Protein AF-A0AAW9IL43-F1 (afdb_monomer_lite)

pLDDT: mean 94.57, std 4.34, range [56.78, 98.12]

Foldseek 3Di:
DWDADALLKTKDWDADFDDDPNDGPDGPGTPDIDIGHADADACPQVVVCLVQDAPQDGHDDDDDDDPPPCRLNNVLNVQACQQADDVVRPHHHDAEEAEELACRNQSDDPNHRSDHRHDRYHYNYNHDPVVSVVVVD

Secondary structure (DSSP, 8-state):
-EEEETTTEEEEEEEEEEEETTEEEEEEEEEEEEEE-----TTTTHHHHHHHEETTEE--------TTSSHHHHHHHHHHHHHH-BGGGTBPP--EEEEESSS-SS--BTTB-SS---TTEEEEET--HHHHHHHT-

Organism: Clostridium perfringens (NCBI:txid1502)

Sequence (137 aa):
GYITIRGGHRIGIAGECVLVNGEVRTIRNISSLNIRICREVIGCSNEIMKYITKDDRVFNTLIVSPPKCGKTTILRDIAKNISSGMPIVKLKGKKVSVIDERSEIAACFNGVPQLDVGIRSDVLDNCLKKDGMIMSI

Structure (mmCIF, N/CA/C/O backbone):
data_AF-A0AAW9IL43-F1
#
_entry.id   AF-A0AAW9IL43-F1
#
loop_
_atom_site.group_PDB
_atom_site.id
_atom_site.type_symbol
_atom_site.label_atom_id
_atom_site.label_alt_id
_atom_site.label_comp_id
_atom_site.label_asym_id
_atom_site.label_entity_id
_atom_site.label_seq_id
_atom_site.pdbx_PDB_ins_code
_atom_site.Cartn_x
_atom_site.Cartn_y
_atom_site.Cartn_z
_atom_site.occupancy
_atom_site.B_iso_or_equiv
_atom_site.auth_seq_id
_atom_site.auth_comp_id
_atom_site.auth_asym_id
_atom_site.auth_atom_id
_atom_site.pdbx_PDB_model_num
ATOM 1 N N . GLY A 1 1 ? -11.059 -2.930 16.958 1.00 79.06 1 GLY A N 1
ATOM 2 C CA . GLY A 1 1 ? -11.102 -2.945 15.480 1.00 79.06 1 GLY A CA 1
ATOM 3 C C . GLY A 1 1 ? -11.135 -1.526 14.948 1.00 79.06 1 GLY A C 1
ATOM 4 O O . GLY A 1 1 ? -11.022 -0.593 15.735 1.00 79.06 1 GLY A O 1
ATOM 5 N N . TYR A 1 2 ? -11.276 -1.361 13.638 1.00 90.19 2 TYR A N 1
ATOM 6 C CA . TYR A 1 2 ? -11.495 -0.067 12.990 1.00 90.19 2 TYR A CA 1
ATOM 7 C C . TYR A 1 2 ? -12.511 -0.236 11.858 1.00 90.19 2 TYR A C 1
ATOM 9 O O . TYR A 1 2 ? -12.696 -1.348 11.370 1.00 90.19 2 TYR A O 1
ATOM 17 N N . ILE A 1 3 ? -13.138 0.860 11.440 1.00 90.12 3 ILE A N 1
ATOM 18 C CA . ILE A 1 3 ? -13.888 0.932 10.182 1.00 90.12 3 ILE A CA 1
ATOM 19 C C . ILE A 1 3 ? -13.068 1.698 9.144 1.00 90.12 3 ILE A C 1
ATOM 21 O O . ILE A 1 3 ? -12.393 2.674 9.487 1.00 90.12 3 ILE A O 1
ATOM 25 N N . THR A 1 4 ? -13.112 1.253 7.890 1.00 90.94 4 THR A N 1
ATOM 26 C CA . THR A 1 4 ? -12.566 2.008 6.755 1.00 90.94 4 THR A CA 1
ATOM 27 C C . THR A 1 4 ? -13.663 2.888 6.180 1.00 90.94 4 THR A C 1
ATOM 29 O O . THR A 1 4 ? -14.788 2.431 5.991 1.00 90.94 4 THR A O 1
ATOM 32 N N . ILE A 1 5 ? -13.343 4.145 5.894 1.00 93.19 5 ILE A N 1
ATOM 33 C CA . ILE A 1 5 ? -14.254 5.094 5.246 1.00 93.19 5 ILE A CA 1
ATOM 34 C C . ILE A 1 5 ? -13.687 5.552 3.898 1.00 93.19 5 ILE A C 1
ATOM 36 O O . ILE A 1 5 ? -12.518 5.308 3.586 1.00 93.19 5 ILE A O 1
ATOM 40 N N . ARG A 1 6 ? -14.514 6.240 3.099 1.00 93.25 6 ARG A N 1
ATOM 41 C CA . ARG A 1 6 ? -14.096 6.856 1.829 1.00 93.25 6 ARG A CA 1
ATOM 42 C C . ARG A 1 6 ? -12.826 7.701 2.024 1.00 93.25 6 ARG A C 1
ATOM 44 O O . ARG A 1 6 ? -12.681 8.379 3.039 1.00 93.25 6 ARG A O 1
ATOM 51 N N . GLY A 1 7 ? -11.907 7.630 1.060 1.00 91.12 7 GLY A N 1
ATOM 52 C CA . GLY A 1 7 ? -10.542 8.160 1.184 1.00 91.12 7 GLY A CA 1
ATOM 53 C C . GLY A 1 7 ? -9.555 7.174 1.826 1.00 91.12 7 GLY A C 1
ATOM 54 O O . GLY A 1 7 ? -8.395 7.513 2.061 1.00 91.12 7 GLY A O 1
ATOM 55 N N . GLY A 1 8 ? -10.008 5.956 2.141 1.00 91.62 8 GLY A N 1
ATOM 56 C CA . GLY A 1 8 ? -9.189 4.876 2.697 1.00 91.62 8 GLY A CA 1
ATOM 57 C C . GLY A 1 8 ? -8.779 5.110 4.149 1.00 91.62 8 GLY A C 1
ATOM 58 O O . GLY A 1 8 ? -7.892 4.437 4.667 1.00 91.62 8 GLY A O 1
ATOM 59 N N . HIS A 1 9 ? -9.374 6.101 4.817 1.00 94.00 9 HIS A N 1
ATOM 60 C CA . HIS A 1 9 ? -9.061 6.435 6.202 1.00 94.00 9 HIS A CA 1
ATOM 61 C C . HIS A 1 9 ? -9.627 5.384 7.149 1.00 94.00 9 HIS A C 1
ATOM 63 O O . HIS A 1 9 ? -10.658 4.770 6.874 1.00 94.00 9 HIS A O 1
ATOM 69 N N . ARG A 1 10 ? -8.973 5.219 8.298 1.00 92.31 10 ARG A N 1
ATOM 70 C CA . ARG A 1 10 ? -9.405 4.267 9.323 1.00 92.31 10 ARG A CA 1
ATOM 71 C C . ARG A 1 10 ? -9.826 4.986 10.585 1.00 92.31 10 ARG A C 1
ATOM 73 O O . ARG A 1 10 ? -9.093 5.846 11.071 1.00 92.31 10 ARG A O 1
ATOM 80 N N . ILE A 1 11 ? -10.973 4.593 11.125 1.00 94.69 11 ILE A N 1
ATOM 81 C CA . ILE A 1 11 ? -11.516 5.120 12.374 1.00 94.69 11 ILE A CA 1
ATOM 82 C C . ILE A 1 11 ? -11.633 3.967 13.370 1.00 94.69 11 ILE A C 1
ATOM 84 O O . ILE A 1 11 ? -12.455 3.066 13.212 1.00 94.69 11 ILE A O 1
ATOM 88 N N . GLY A 1 12 ? -10.780 3.983 14.389 1.00 94.81 12 GLY A N 1
ATOM 89 C CA . GLY A 1 12 ? -10.947 3.190 15.599 1.00 94.81 12 GLY A CA 1
ATOM 90 C C . GLY A 1 12 ? -11.954 3.863 16.527 1.00 94.81 12 GLY A C 1
ATOM 91 O O . GLY A 1 12 ? -11.951 5.086 16.659 1.00 94.81 12 GLY A O 1
ATOM 92 N N . ILE A 1 13 ? -12.804 3.067 17.166 1.00 94.31 13 ILE A N 1
ATOM 93 C CA . ILE A 1 13 ? -13.866 3.545 18.056 1.00 94.31 13 ILE A CA 1
ATOM 94 C C . ILE A 1 13 ? -13.605 2.975 19.447 1.00 94.31 13 ILE A C 1
ATOM 96 O O . ILE A 1 13 ? -13.386 1.769 19.577 1.00 94.31 13 ILE A O 1
ATOM 100 N N . ALA A 1 14 ? -13.638 3.832 20.467 1.00 94.56 14 ALA A N 1
ATOM 101 C CA . ALA A 1 14 ? -13.655 3.423 21.865 1.00 94.56 14 ALA A CA 1
ATOM 102 C C . ALA A 1 14 ? -15.006 3.783 22.492 1.00 94.56 14 ALA A C 1
ATOM 104 O O . ALA A 1 14 ? -15.528 4.881 22.296 1.00 94.56 14 ALA A O 1
ATOM 105 N N . GLY A 1 15 ? -15.567 2.840 23.235 1.00 93.50 15 GLY A N 1
ATOM 106 C CA . GLY A 1 15 ? -16.870 2.942 23.880 1.00 93.50 15 GLY A CA 1
ATOM 107 C C . GLY A 1 15 ? -17.210 1.625 24.569 1.00 93.50 15 GLY A C 1
ATOM 108 O O . GLY A 1 15 ? -16.357 0.746 24.702 1.00 93.50 15 GLY A O 1
ATOM 109 N N . GLU A 1 16 ? -18.460 1.476 24.979 1.00 95.31 16 GLU A N 1
ATOM 110 C CA . GLU A 1 16 ? -18.956 0.279 25.651 1.00 95.31 16 GLU A CA 1
ATOM 111 C C . GLU A 1 16 ? -19.483 -0.736 24.632 1.00 95.31 16 GLU A C 1
ATOM 113 O O . GLU A 1 16 ? -20.425 -0.462 23.881 1.00 95.31 16 GLU A O 1
ATOM 118 N N . CYS A 1 17 ? -18.879 -1.925 24.600 1.00 93.56 17 CYS A N 1
ATOM 119 C CA . CYS A 1 17 ? -19.353 -3.034 23.776 1.00 93.56 17 CYS A CA 1
ATOM 120 C C . CYS A 1 17 ? -20.589 -3.677 24.412 1.00 93.56 17 CYS A C 1
ATOM 122 O O . CYS A 1 17 ? -20.528 -4.185 25.530 1.00 93.56 17 CYS A O 1
ATOM 124 N N . VAL A 1 18 ? -21.694 -3.724 23.671 1.00 94.94 18 VAL A N 1
ATOM 125 C CA . VAL A 1 18 ? -22.894 -4.471 24.060 1.00 94.94 18 VAL A CA 1
ATOM 126 C C . VAL A 1 18 ? -22.799 -5.873 23.468 1.00 94.94 18 VAL A C 1
ATOM 128 O O . VAL A 1 18 ? -22.784 -6.038 22.244 1.00 94.94 18 VAL A O 1
ATOM 131 N N . LEU A 1 19 ? -22.733 -6.874 24.343 1.00 95.50 19 LEU A N 1
ATOM 132 C CA . LEU A 1 19 ? -22.627 -8.285 23.981 1.00 95.50 19 LEU A CA 1
ATOM 133 C C . LEU A 1 19 ? -24.002 -8.961 24.023 1.00 95.50 19 LEU A C 1
ATOM 135 O O . LEU A 1 19 ? -24.787 -8.720 24.937 1.00 95.50 19 LEU A O 1
ATOM 139 N N . VAL A 1 20 ? -24.274 -9.843 23.063 1.00 96.00 20 VAL A N 1
ATOM 140 C CA . VAL A 1 20 ? -25.415 -10.770 23.088 1.00 96.00 20 VAL A CA 1
ATOM 141 C C . VAL A 1 20 ? -24.882 -12.144 22.711 1.00 96.00 20 VAL A C 1
ATOM 143 O O . VAL A 1 20 ? -24.248 -12.284 21.672 1.00 96.00 20 VAL A O 1
ATOM 146 N N . ASN A 1 21 ? -25.099 -13.149 23.564 1.00 95.38 21 ASN A N 1
ATOM 147 C CA . ASN A 1 21 ? -24.588 -14.515 23.373 1.00 95.38 21 ASN A CA 1
ATOM 148 C C . ASN A 1 21 ? -23.064 -14.592 23.131 1.00 95.38 21 ASN A C 1
ATOM 150 O O . ASN A 1 21 ? -22.593 -15.435 22.379 1.00 95.38 21 ASN A O 1
ATOM 154 N N . GLY A 1 22 ? -22.288 -13.701 23.757 1.00 92.94 22 GLY A N 1
ATOM 155 C CA . GLY A 1 22 ? -20.826 -13.659 23.614 1.00 92.94 22 GLY A CA 1
ATOM 156 C C . GLY A 1 22 ? -20.315 -12.919 22.373 1.00 92.94 22 GLY A C 1
ATOM 157 O O . GLY A 1 22 ? -19.111 -12.702 22.263 1.00 92.94 22 GLY A O 1
ATOM 158 N N . GLU A 1 23 ? -21.199 -12.461 21.484 1.00 93.69 23 GLU A N 1
ATOM 159 C CA . GLU A 1 23 ? -20.829 -11.694 20.294 1.00 93.69 23 GLU A CA 1
ATOM 160 C C . GLU A 1 23 ? -21.096 -10.197 20.466 1.00 93.69 23 GLU A C 1
ATOM 162 O O . GLU A 1 23 ? -22.074 -9.774 21.090 1.00 93.69 23 GLU A O 1
ATOM 167 N N . VAL A 1 24 ? -20.223 -9.370 19.883 1.00 90.38 24 VAL A N 1
ATOM 168 C CA . VAL A 1 24 ? -20.385 -7.911 19.884 1.00 90.38 24 VAL A CA 1
ATOM 169 C C . VAL A 1 24 ? -21.531 -7.533 18.949 1.00 90.38 24 VAL A C 1
ATOM 171 O O . VAL A 1 24 ? -21.410 -7.630 17.732 1.00 90.38 24 VAL A O 1
ATOM 174 N N . ARG A 1 25 ? -22.637 -7.051 19.525 1.00 93.88 25 ARG A N 1
ATOM 175 C CA . ARG A 1 25 ? -23.838 -6.618 18.791 1.00 93.88 25 ARG A CA 1
ATOM 176 C C . ARG A 1 25 ? -23.749 -5.160 18.349 1.00 93.88 25 ARG A C 1
ATOM 178 O O . ARG A 1 25 ? -24.214 -4.817 17.269 1.00 93.88 25 ARG A O 1
ATOM 185 N N . THR A 1 26 ? -23.208 -4.292 19.205 1.00 92.88 26 THR A N 1
ATOM 186 C CA . THR A 1 26 ? -23.024 -2.856 18.935 1.00 92.88 26 THR A CA 1
ATOM 187 C C . THR A 1 26 ? -22.033 -2.236 19.920 1.00 92.88 26 THR A C 1
ATOM 189 O O . THR A 1 26 ? -21.709 -2.832 20.946 1.00 92.88 26 THR A O 1
ATOM 192 N N . ILE A 1 27 ? -21.597 -1.008 19.637 1.00 92.25 27 ILE A N 1
ATOM 193 C CA . ILE A 1 27 ? -20.890 -0.135 20.582 1.00 92.25 27 ILE A CA 1
ATOM 194 C C . ILE A 1 27 ? -21.830 1.018 20.956 1.00 92.25 27 ILE A C 1
ATOM 196 O O . ILE A 1 27 ? -22.495 1.576 20.082 1.00 92.25 27 ILE A O 1
ATOM 200 N N . ARG A 1 28 ? -21.926 1.353 22.243 1.00 93.94 28 ARG A N 1
ATOM 201 C CA . ARG A 1 28 ? -22.654 2.523 22.769 1.00 93.94 28 ARG A CA 1
ATOM 202 C C . ARG A 1 28 ? -21.710 3.381 23.606 1.00 93.94 28 ARG A C 1
ATOM 204 O O . ARG A 1 28 ? -20.573 2.985 23.839 1.00 93.94 28 ARG A O 1
ATOM 211 N N . ASN A 1 29 ? -22.167 4.567 24.013 1.00 94.81 29 ASN A N 1
ATOM 212 C CA . ASN A 1 29 ? -21.387 5.486 24.849 1.00 94.81 29 ASN A CA 1
ATOM 213 C C . ASN A 1 29 ? -19.976 5.725 24.274 1.00 94.81 29 ASN A C 1
ATOM 215 O O . ASN A 1 29 ? -18.968 5.512 24.945 1.00 94.81 29 ASN A O 1
ATOM 219 N N . ILE A 1 30 ? -19.907 6.097 22.985 1.00 94.25 30 ILE A N 1
ATOM 220 C CA . ILE A 1 30 ? -18.634 6.355 22.297 1.00 94.25 30 ILE A CA 1
ATOM 221 C C . ILE A 1 30 ? -17.918 7.497 23.021 1.00 94.25 30 ILE A C 1
ATOM 223 O O . ILE A 1 30 ? -18.418 8.619 23.057 1.00 94.25 30 ILE A O 1
ATOM 227 N N . SER A 1 31 ? -16.747 7.202 23.579 1.00 95.88 31 SER A N 1
ATOM 228 C CA . SER A 1 31 ? -15.967 8.137 24.392 1.00 95.88 31 SER A CA 1
ATOM 229 C C . SER A 1 31 ? -14.815 8.772 23.619 1.00 95.88 31 SER A C 1
ATOM 231 O O . SER A 1 31 ? -14.385 9.875 23.948 1.00 95.88 31 SER A O 1
ATOM 233 N N . SER A 1 32 ? -14.302 8.099 22.584 1.00 95.94 32 SER A N 1
ATOM 234 C CA . SER A 1 32 ? -13.258 8.653 21.720 1.00 95.94 32 SER A CA 1
ATOM 235 C C . SER A 1 32 ? -13.171 7.955 20.363 1.00 95.94 32 SER A C 1
ATOM 237 O O . SER A 1 32 ? -13.639 6.828 20.170 1.00 95.94 32 SER A O 1
ATOM 239 N N . LEU A 1 33 ? -12.534 8.648 19.416 1.00 95.62 33 LEU A N 1
ATOM 240 C CA . LEU A 1 33 ? -12.216 8.155 18.081 1.00 95.62 33 LEU A CA 1
ATOM 241 C C . LEU A 1 33 ? -10.705 8.240 17.848 1.00 95.62 33 LEU A C 1
ATOM 243 O O . LEU A 1 33 ? -10.075 9.251 18.152 1.00 95.62 33 LEU A O 1
ATOM 247 N N . ASN A 1 34 ? -10.131 7.197 17.256 1.00 95.06 34 ASN A N 1
ATOM 248 C CA . ASN A 1 34 ? -8.758 7.192 16.763 1.00 95.06 34 ASN A CA 1
ATOM 249 C C . ASN A 1 34 ? -8.790 7.216 15.236 1.00 95.06 34 ASN A C 1
ATOM 251 O O . ASN A 1 34 ? -9.148 6.221 14.607 1.00 95.06 34 ASN A O 1
ATOM 255 N N . ILE A 1 35 ? -8.428 8.350 14.642 1.00 93.06 35 ILE A N 1
ATOM 256 C CA . ILE A 1 35 ? -8.483 8.536 13.195 1.00 93.06 35 ILE A CA 1
ATOM 257 C C . ILE A 1 35 ? -7.073 8.437 12.615 1.00 93.06 35 ILE A C 1
ATOM 259 O O . ILE A 1 35 ? -6.196 9.246 12.920 1.00 93.06 35 ILE A O 1
ATOM 263 N N . ARG A 1 36 ? -6.868 7.475 11.712 1.00 90.44 36 ARG A N 1
ATOM 264 C CA . ARG A 1 36 ? -5.657 7.361 10.899 1.00 90.44 36 ARG A CA 1
ATOM 265 C C . ARG A 1 36 ? -5.957 7.798 9.473 1.00 90.44 36 ARG A C 1
ATOM 267 O O . ARG A 1 36 ? -6.599 7.078 8.709 1.00 90.44 36 ARG A O 1
ATOM 274 N N . ILE A 1 37 ? -5.450 8.976 9.126 1.00 90.56 37 ILE A N 1
ATOM 275 C CA . ILE A 1 37 ? -5.595 9.562 7.795 1.00 90.56 37 ILE A CA 1
ATOM 276 C C . ILE A 1 37 ? -4.617 8.888 6.834 1.00 90.56 37 ILE A C 1
ATOM 278 O O . ILE A 1 37 ? -3.406 8.870 7.066 1.00 90.56 37 ILE A O 1
ATOM 282 N N . CYS A 1 38 ? -5.158 8.344 5.751 1.00 87.12 38 CYS A N 1
ATOM 283 C CA . CYS A 1 38 ? -4.368 7.832 4.640 1.00 87.12 38 CYS A CA 1
ATOM 284 C C . CYS A 1 38 ? -3.955 8.990 3.737 1.00 87.12 38 CYS A C 1
ATOM 286 O O . CYS A 1 38 ? -4.744 9.894 3.467 1.00 87.12 38 CYS A O 1
ATOM 288 N N . ARG A 1 39 ? -2.688 8.984 3.324 1.00 87.38 39 ARG A N 1
ATOM 289 C CA . ARG A 1 39 ? -2.096 10.013 2.473 1.00 87.38 39 ARG A CA 1
ATOM 290 C C . ARG A 1 39 ? -1.165 9.367 1.469 1.00 87.38 39 ARG A C 1
ATOM 292 O O . ARG A 1 39 ? -0.424 8.441 1.802 1.00 87.38 39 ARG A O 1
ATOM 299 N N . GLU A 1 40 ? -1.180 9.913 0.268 1.00 88.19 40 GLU A N 1
ATOM 300 C CA . GLU A 1 40 ? -0.246 9.569 -0.787 1.00 88.19 40 GLU A CA 1
ATOM 301 C C . GLU A 1 40 ? 0.909 10.580 -0.812 1.00 88.19 40 GLU A C 1
ATOM 303 O O . GLU A 1 40 ? 0.711 11.784 -0.665 1.00 88.19 40 GLU A O 1
ATOM 308 N N . VAL A 1 41 ? 2.127 10.065 -0.981 1.00 94.25 41 VAL A N 1
ATOM 309 C CA . VAL A 1 41 ? 3.326 10.859 -1.268 1.00 94.25 41 VAL A CA 1
ATOM 310 C C . VAL A 1 41 ? 3.860 10.363 -2.603 1.00 94.25 41 VAL A C 1
ATOM 312 O O . VAL A 1 41 ? 4.412 9.264 -2.674 1.00 94.25 41 VAL A O 1
ATOM 315 N N . ILE A 1 42 ? 3.614 11.131 -3.661 1.00 94.38 42 ILE A N 1
ATOM 316 C CA . ILE A 1 42 ? 3.955 10.760 -5.040 1.00 94.38 42 ILE A CA 1
ATOM 317 C C . ILE A 1 42 ? 5.439 11.017 -5.285 1.00 94.38 42 ILE A C 1
ATOM 319 O O . ILE A 1 42 ? 5.958 12.066 -4.908 1.00 94.38 42 ILE A O 1
ATOM 323 N N . GLY A 1 43 ? 6.113 10.068 -5.931 1.00 95.75 43 GLY A N 1
ATOM 324 C CA . GLY A 1 43 ? 7.509 10.206 -6.342 1.00 95.75 43 GLY A CA 1
ATOM 325 C C . GLY A 1 43 ? 8.522 9.988 -5.218 1.00 95.75 43 GLY A C 1
ATOM 326 O O . GLY A 1 43 ? 9.722 10.154 -5.435 1.00 95.75 43 GLY A O 1
ATOM 327 N N . CYS A 1 44 ? 8.077 9.572 -4.027 1.00 96.69 44 CYS A N 1
ATOM 328 C CA . CYS A 1 44 ? 8.977 9.228 -2.924 1.00 96.69 44 CYS A CA 1
ATOM 329 C C . CYS A 1 44 ? 9.856 8.002 -3.223 1.00 96.69 44 CYS A C 1
ATOM 331 O O . CYS A 1 44 ? 10.873 7.806 -2.561 1.00 96.69 44 CYS A O 1
ATOM 333 N N . SER A 1 45 ? 9.495 7.194 -4.223 1.00 96.88 45 SER A N 1
ATOM 334 C CA . SER A 1 45 ? 10.298 6.065 -4.690 1.00 96.88 45 SER A CA 1
ATOM 335 C C . SER A 1 45 ? 11.286 6.418 -5.809 1.00 96.88 45 SER A C 1
ATOM 337 O O . SER A 1 45 ? 12.158 5.605 -6.105 1.00 96.88 45 SER A O 1
ATOM 339 N N . ASN A 1 46 ? 11.220 7.612 -6.412 1.00 96.38 46 ASN A N 1
ATOM 340 C CA . ASN A 1 46 ? 11.960 7.926 -7.644 1.00 96.38 46 ASN A CA 1
ATOM 341 C C . ASN A 1 46 ? 13.465 7.644 -7.544 1.00 96.38 46 ASN A C 1
ATOM 343 O O . ASN A 1 46 ? 14.039 7.007 -8.427 1.00 96.38 46 ASN A O 1
ATOM 347 N N . GLU A 1 47 ? 14.090 8.057 -6.440 1.00 95.38 47 GLU A N 1
ATOM 348 C CA . GLU A 1 47 ? 15.525 7.862 -6.225 1.00 95.38 47 GLU A CA 1
ATOM 349 C C . GLU A 1 47 ? 15.918 6.400 -6.026 1.00 95.38 47 GLU A C 1
ATOM 351 O O . GLU A 1 47 ? 17.035 6.020 -6.375 1.00 95.38 47 GLU A O 1
ATOM 356 N N . ILE A 1 48 ? 15.023 5.566 -5.489 1.00 95.81 48 ILE A N 1
ATOM 357 C CA . ILE A 1 48 ? 15.339 4.158 -5.235 1.00 95.81 48 ILE A CA 1
ATOM 358 C C . ILE A 1 48 ? 15.105 3.269 -6.456 1.00 95.81 48 ILE A C 1
ATOM 360 O O . ILE A 1 48 ? 15.726 2.211 -6.561 1.00 95.81 48 ILE A O 1
ATOM 364 N N . MET A 1 49 ? 14.267 3.704 -7.406 1.00 97.69 49 MET A N 1
ATOM 365 C CA . MET A 1 49 ? 13.911 2.923 -8.598 1.00 97.69 49 MET A CA 1
ATOM 366 C C . MET A 1 49 ? 15.141 2.506 -9.414 1.00 97.69 49 MET A C 1
ATOM 368 O O . MET A 1 49 ? 15.174 1.396 -9.942 1.00 97.69 49 MET A O 1
ATOM 372 N N . LYS A 1 50 ? 16.191 3.336 -9.447 1.00 96.00 50 LYS A N 1
ATOM 373 C CA . LYS A 1 50 ? 17.462 3.039 -10.136 1.00 96.00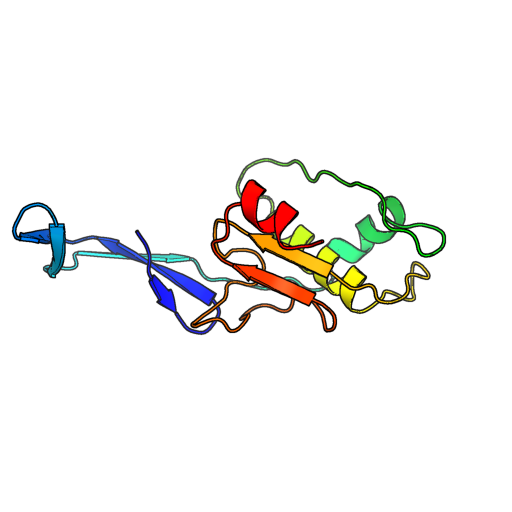 50 LYS A CA 1
ATOM 374 C C . LYS A 1 50 ? 18.274 1.896 -9.511 1.00 96.00 50 LYS A C 1
ATOM 376 O O . LYS A 1 50 ? 19.132 1.333 -10.181 1.00 96.00 50 LYS A O 1
ATOM 381 N N . TYR A 1 51 ? 18.028 1.561 -8.243 1.00 96.81 51 TYR A N 1
ATOM 382 C CA . TYR A 1 51 ? 18.715 0.466 -7.546 1.00 96.81 51 TYR A CA 1
ATOM 383 C C . TYR A 1 51 ? 17.941 -0.851 -7.612 1.00 96.81 51 TYR A C 1
ATOM 385 O O . TYR A 1 51 ? 18.535 -1.918 -7.480 1.00 96.81 51 TYR A O 1
ATOM 393 N N . ILE A 1 52 ? 16.623 -0.780 -7.814 1.00 97.62 52 ILE A N 1
ATOM 394 C CA . ILE A 1 52 ? 15.729 -1.946 -7.804 1.00 97.62 52 ILE A CA 1
ATOM 395 C C . ILE A 1 52 ? 15.243 -2.330 -9.203 1.00 97.62 52 ILE A C 1
ATOM 397 O O . ILE A 1 52 ? 14.505 -3.301 -9.353 1.00 97.62 52 ILE A O 1
ATOM 401 N N . THR A 1 53 ? 15.644 -1.577 -10.230 1.00 97.75 53 THR A N 1
ATOM 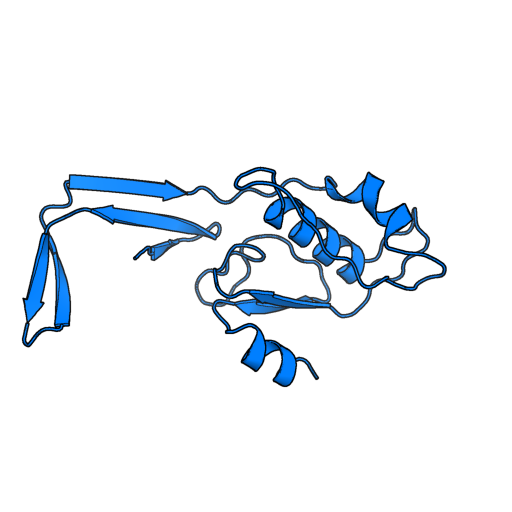402 C CA . THR A 1 53 ? 15.336 -1.874 -11.629 1.00 97.75 53 THR A CA 1
ATOM 403 C C . THR A 1 53 ? 16.556 -1.703 -12.521 1.00 97.75 53 THR A C 1
ATOM 405 O O . THR A 1 53 ? 17.391 -0.827 -12.292 1.00 97.75 53 THR A O 1
ATOM 408 N N . LYS A 1 54 ? 16.666 -2.553 -13.544 1.00 96.56 54 LYS A N 1
ATOM 409 C CA . LYS A 1 54 ? 17.700 -2.466 -14.581 1.00 96.56 54 LYS A CA 1
ATOM 410 C C . LYS A 1 54 ? 17.256 -3.235 -15.819 1.00 96.56 54 LYS A C 1
ATOM 412 O O . LYS A 1 54 ? 16.682 -4.311 -15.683 1.00 96.56 54 LYS A O 1
ATOM 417 N N . ASP A 1 55 ? 17.539 -2.707 -17.009 1.00 95.06 55 ASP A N 1
ATOM 418 C CA . ASP A 1 55 ? 17.283 -3.384 -18.290 1.00 95.06 55 ASP A CA 1
ATOM 419 C C . ASP A 1 55 ? 15.839 -3.926 -18.408 1.00 95.06 55 ASP A C 1
ATOM 421 O O . ASP A 1 55 ? 15.616 -5.077 -18.777 1.00 95.06 55 ASP A O 1
ATOM 425 N N . ASP A 1 56 ? 14.851 -3.097 -18.039 1.00 97.06 56 ASP A N 1
ATOM 426 C CA . ASP A 1 56 ? 13.413 -3.431 -18.012 1.00 97.06 56 ASP A CA 1
ATOM 427 C C . ASP A 1 56 ? 13.023 -4.599 -17.068 1.00 97.06 56 ASP A C 1
ATOM 429 O O . ASP A 1 56 ? 11.939 -5.185 -17.176 1.00 97.06 56 ASP A O 1
ATOM 433 N N . ARG A 1 57 ? 13.895 -4.936 -16.107 1.00 97.19 57 ARG A N 1
ATOM 434 C CA . ARG A 1 57 ? 13.657 -5.915 -15.036 1.00 97.19 57 ARG A CA 1
ATOM 435 C C . ARG A 1 57 ? 13.504 -5.227 -13.684 1.00 97.19 57 ARG A C 1
ATOM 437 O O . ARG A 1 57 ? 14.127 -4.199 -13.426 1.00 97.19 57 ARG A O 1
ATOM 444 N N . VAL A 1 58 ? 12.709 -5.843 -12.813 1.00 97.81 58 VAL A N 1
ATOM 445 C CA . VAL A 1 58 ? 12.546 -5.467 -11.403 1.00 97.81 58 VAL A CA 1
ATOM 446 C C . VAL A 1 58 ? 13.255 -6.512 -10.547 1.00 97.81 58 VAL A C 1
ATOM 448 O O . VAL A 1 58 ? 13.078 -7.710 -10.765 1.00 97.81 58 VAL A O 1
ATOM 451 N N . PHE A 1 59 ? 14.069 -6.074 -9.593 1.00 98.12 59 PHE A N 1
ATOM 452 C CA . PHE A 1 59 ? 14.776 -6.951 -8.667 1.00 98.12 59 PHE A CA 1
ATOM 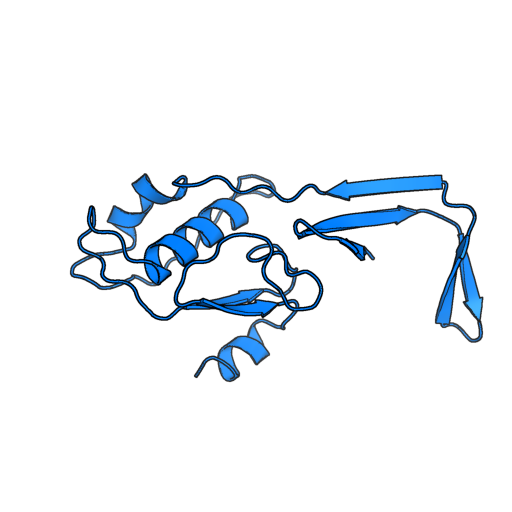453 C C . PHE A 1 59 ? 13.943 -7.245 -7.422 1.00 98.12 59 PHE A C 1
ATOM 455 O O . PHE A 1 59 ? 13.233 -6.379 -6.902 1.00 98.12 59 PHE A O 1
ATOM 462 N N . ASN A 1 60 ? 14.097 -8.460 -6.895 1.00 97.75 60 ASN A N 1
ATOM 463 C CA . ASN A 1 60 ? 13.545 -8.831 -5.597 1.00 97.75 60 ASN A CA 1
ATOM 464 C C . ASN A 1 60 ? 14.122 -7.903 -4.525 1.00 97.75 60 ASN A C 1
ATOM 466 O O . ASN A 1 60 ? 15.330 -7.886 -4.295 1.00 97.75 60 ASN A O 1
ATOM 470 N N . THR A 1 61 ? 13.252 -7.125 -3.888 1.00 97.00 61 THR A N 1
ATOM 471 C CA . THR A 1 61 ? 13.655 -6.051 -2.980 1.00 97.00 61 THR A CA 1
ATOM 472 C C . THR A 1 61 ? 12.890 -6.166 -1.671 1.00 97.00 61 THR A C 1
ATOM 474 O O . THR A 1 61 ? 11.661 -6.216 -1.667 1.00 97.00 61 THR A O 1
ATOM 477 N N . LEU A 1 62 ? 13.617 -6.149 -0.552 1.00 96.62 62 LEU A N 1
ATOM 478 C CA . LEU A 1 62 ? 13.048 -6.058 0.789 1.00 96.62 62 LEU A CA 1
ATOM 479 C C . LEU A 1 62 ? 13.285 -4.655 1.360 1.00 96.62 62 LEU A C 1
ATOM 481 O O . LEU A 1 62 ? 14.421 -4.198 1.449 1.00 96.62 62 LEU A O 1
ATOM 485 N N . ILE A 1 63 ? 12.213 -3.985 1.787 1.00 95.50 63 ILE A N 1
ATOM 486 C CA . ILE A 1 63 ? 12.280 -2.653 2.402 1.00 95.50 63 ILE A CA 1
ATOM 487 C C . ILE A 1 63 ? 12.195 -2.801 3.921 1.00 95.50 63 ILE A C 1
ATOM 489 O O . ILE A 1 63 ? 11.155 -3.184 4.461 1.00 95.50 63 ILE A O 1
ATOM 493 N N . VAL A 1 64 ? 13.277 -2.450 4.619 1.00 95.94 64 VAL A N 1
ATOM 494 C CA . VAL A 1 64 ? 13.387 -2.555 6.081 1.00 95.94 64 VAL A CA 1
ATOM 495 C C . VAL A 1 64 ? 13.615 -1.177 6.690 1.00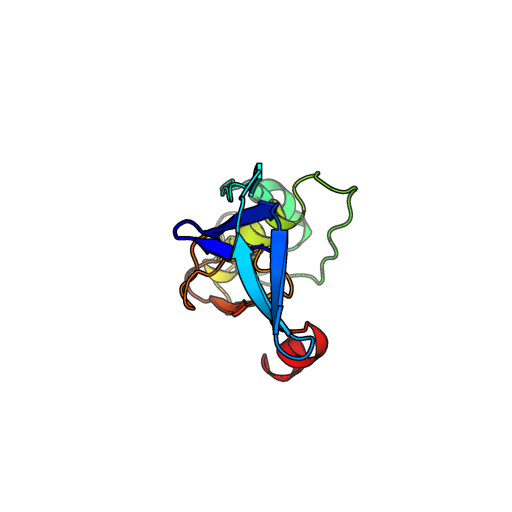 95.94 64 VAL A C 1
ATOM 497 O O . VAL A 1 64 ? 14.484 -0.430 6.256 1.00 95.94 64 VAL A O 1
ATOM 500 N N . SER A 1 65 ? 12.832 -0.833 7.711 1.00 94.88 65 SER A N 1
ATOM 501 C CA . SER A 1 65 ? 13.031 0.363 8.539 1.00 94.88 65 SER A CA 1
ATOM 502 C C . SER A 1 65 ? 12.181 0.287 9.817 1.00 94.88 65 SER A C 1
ATOM 504 O O . SER A 1 65 ? 11.257 -0.539 9.886 1.00 94.88 65 SER A O 1
ATOM 506 N N . PRO A 1 66 ? 12.418 1.147 10.824 1.00 95.75 66 PRO A N 1
ATOM 507 C CA . PRO A 1 66 ? 11.581 1.224 12.021 1.00 95.75 66 PRO A CA 1
ATOM 508 C C . PRO A 1 66 ? 10.104 1.562 11.726 1.00 95.75 66 PRO A C 1
ATOM 510 O O . PRO A 1 66 ? 9.752 2.024 10.629 1.00 95.75 66 PRO A O 1
ATOM 513 N N . PRO A 1 67 ? 9.176 1.317 12.671 1.00 89.69 67 PRO A N 1
ATOM 514 C CA . PRO A 1 67 ? 7.786 1.750 12.545 1.00 89.69 67 PRO A CA 1
ATOM 515 C C . PRO A 1 67 ? 7.672 3.252 12.241 1.00 89.69 67 PRO A C 1
ATOM 517 O O . PRO A 1 67 ? 8.471 4.048 12.716 1.00 89.69 67 PRO A O 1
ATOM 520 N N . LYS A 1 68 ? 6.649 3.642 11.469 1.00 87.44 68 LYS A N 1
ATOM 521 C CA . LYS A 1 68 ? 6.352 5.038 11.077 1.00 87.44 68 LYS A CA 1
ATOM 522 C C . LYS A 1 68 ? 7.360 5.725 10.131 1.00 87.44 68 LYS A C 1
ATOM 524 O O . LYS A 1 68 ? 7.103 6.849 9.726 1.00 87.44 68 LYS A O 1
ATOM 529 N N . CYS A 1 69 ? 8.406 5.045 9.654 1.00 91.81 69 CYS A N 1
ATOM 530 C CA . CYS A 1 69 ? 9.368 5.590 8.677 1.00 91.81 69 CYS A CA 1
ATOM 531 C C . CYS A 1 69 ? 8.934 5.468 7.195 1.00 91.81 69 CYS A C 1
ATOM 533 O O . CYS A 1 69 ? 9.768 5.251 6.324 1.00 91.81 69 CYS A O 1
ATOM 535 N N . GLY A 1 70 ? 7.634 5.518 6.884 1.00 92.62 70 GLY A N 1
ATOM 536 C CA . GLY A 1 70 ? 7.160 5.600 5.489 1.00 92.62 70 GLY A CA 1
ATOM 537 C C . GLY A 1 70 ? 7.271 4.336 4.617 1.00 92.62 70 GLY A C 1
ATOM 538 O O . GLY A 1 70 ? 7.045 4.433 3.416 1.00 92.62 70 GLY A O 1
ATOM 539 N N . LYS A 1 71 ? 7.553 3.149 5.179 1.00 95.44 71 LYS A N 1
ATOM 540 C CA . LYS A 1 71 ? 7.685 1.884 4.409 1.00 95.44 71 LYS A CA 1
ATOM 541 C C . LYS A 1 71 ? 6.531 1.612 3.448 1.00 95.44 71 LYS A C 1
ATOM 543 O O . LYS A 1 71 ? 6.745 1.349 2.273 1.00 95.44 71 LYS A O 1
ATOM 548 N N . THR A 1 72 ? 5.303 1.669 3.951 1.00 93.94 72 THR A N 1
ATOM 549 C CA . THR A 1 72 ? 4.120 1.398 3.130 1.00 93.94 72 THR A CA 1
ATOM 550 C C . THR A 1 72 ? 3.934 2.476 2.066 1.00 93.94 72 THR A C 1
ATOM 552 O O . THR A 1 72 ? 3.551 2.175 0.942 1.00 93.94 72 THR A O 1
ATOM 555 N N . THR A 1 73 ? 4.264 3.727 2.400 1.00 95.00 73 THR A N 1
ATOM 556 C CA . THR A 1 73 ? 4.174 4.859 1.475 1.00 95.00 73 THR A CA 1
ATOM 557 C C . THR A 1 73 ? 5.097 4.671 0.277 1.00 95.00 73 THR A C 1
ATOM 559 O O . THR A 1 73 ? 4.639 4.839 -0.851 1.00 95.00 73 THR A O 1
ATOM 562 N N . ILE A 1 74 ? 6.354 4.282 0.517 1.00 96.88 74 ILE A N 1
ATOM 563 C CA . ILE A 1 74 ? 7.322 4.048 -0.558 1.00 96.88 74 ILE A CA 1
ATOM 564 C C . ILE A 1 74 ? 6.995 2.773 -1.341 1.00 96.88 74 ILE A C 1
ATOM 566 O O . ILE A 1 74 ? 7.047 2.794 -2.562 1.00 96.88 74 ILE A O 1
ATOM 570 N N . LEU A 1 75 ? 6.565 1.694 -0.675 1.00 96.75 75 LEU A N 1
ATOM 571 C CA . LEU A 1 75 ? 6.173 0.449 -1.345 1.00 96.75 75 LEU A CA 1
ATOM 572 C C . LEU A 1 75 ? 5.007 0.663 -2.323 1.00 96.75 75 LEU A C 1
ATOM 574 O O . LEU A 1 75 ? 5.023 0.137 -3.432 1.00 96.75 75 LEU A O 1
ATOM 578 N N . ARG A 1 76 ? 4.020 1.471 -1.931 1.00 97.19 76 ARG A N 1
ATOM 579 C CA . ARG A 1 76 ? 2.891 1.851 -2.785 1.00 97.19 76 ARG A CA 1
ATOM 580 C C . ARG A 1 76 ? 3.342 2.639 -4.017 1.00 97.19 76 ARG A C 1
ATOM 582 O O . ARG A 1 76 ? 2.912 2.335 -5.124 1.00 97.19 76 ARG A O 1
ATOM 589 N N . ASP A 1 77 ? 4.219 3.624 -3.829 1.00 97.75 77 ASP A N 1
ATOM 590 C CA . ASP A 1 77 ? 4.744 4.445 -4.928 1.00 97.75 77 ASP A CA 1
ATOM 591 C C . ASP A 1 77 ? 5.616 3.615 -5.893 1.00 97.75 77 ASP A C 1
ATOM 593 O O . ASP A 1 77 ? 5.507 3.768 -7.107 1.00 97.75 77 ASP A O 1
ATOM 597 N N . ILE A 1 78 ? 6.389 2.647 -5.377 1.00 97.88 78 ILE A N 1
ATOM 598 C CA . ILE A 1 78 ? 7.098 1.648 -6.197 1.00 97.88 78 ILE A CA 1
ATOM 599 C C . ILE A 1 78 ? 6.104 0.828 -7.025 1.00 97.88 78 ILE A C 1
ATOM 601 O O . ILE A 1 78 ? 6.278 0.708 -8.237 1.00 97.88 78 ILE A O 1
ATOM 605 N N . ALA A 1 79 ? 5.061 0.269 -6.397 1.00 97.81 79 ALA A N 1
A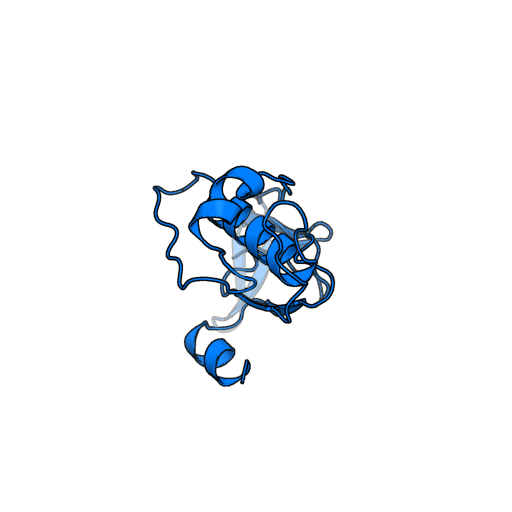TOM 606 C CA . ALA A 1 79 ? 4.057 -0.542 -7.089 1.00 97.81 79 ALA A CA 1
ATOM 607 C C . ALA A 1 79 ? 3.392 0.250 -8.226 1.00 97.81 79 ALA A C 1
ATOM 609 O O . ALA A 1 79 ? 3.329 -0.229 -9.359 1.00 97.81 79 ALA A O 1
ATOM 610 N N . LYS A 1 80 ? 3.010 1.502 -7.951 1.00 97.94 80 LYS A N 1
ATOM 611 C CA . LYS A 1 80 ? 2.482 2.449 -8.937 1.00 97.94 80 LYS A CA 1
ATOM 612 C C . LYS A 1 80 ? 3.444 2.691 -10.097 1.00 97.94 80 LYS A C 1
ATOM 614 O O . LYS A 1 80 ? 3.016 2.635 -11.252 1.00 97.94 80 LYS A O 1
ATOM 619 N N . ASN A 1 81 ? 4.722 2.938 -9.816 1.00 97.75 81 ASN A N 1
ATOM 620 C CA . ASN A 1 81 ? 5.731 3.212 -10.841 1.00 97.75 81 ASN A CA 1
ATOM 621 C C . ASN A 1 81 ? 6.060 1.976 -11.691 1.00 97.75 81 ASN A C 1
ATOM 623 O O . ASN A 1 81 ? 6.198 2.092 -12.907 1.00 97.75 81 ASN A O 1
ATOM 627 N N . ILE A 1 82 ? 6.119 0.781 -11.096 1.00 98.06 82 ILE A N 1
ATOM 628 C CA . ILE A 1 82 ? 6.283 -0.481 -11.838 1.00 98.06 82 ILE A CA 1
ATOM 629 C C . ILE A 1 82 ? 5.062 -0.742 -12.723 1.00 98.06 82 ILE A C 1
ATOM 631 O O . ILE A 1 82 ? 5.196 -1.067 -13.903 1.00 98.06 82 ILE A O 1
ATOM 635 N N . SER A 1 83 ? 3.870 -0.573 -12.157 1.00 98.12 83 SER A N 1
ATOM 636 C CA . SER A 1 83 ? 2.598 -0.805 -12.835 1.00 98.12 83 SER A CA 1
ATOM 637 C C . SER A 1 83 ? 2.401 0.140 -14.020 1.00 98.12 83 SER A C 1
ATOM 639 O O . SER A 1 83 ? 2.042 -0.274 -15.126 1.00 98.12 83 SER A O 1
ATOM 641 N N . SER A 1 84 ? 2.719 1.420 -13.825 1.00 97.81 84 SER A N 1
ATOM 642 C CA . SER A 1 84 ? 2.571 2.467 -14.839 1.00 97.81 84 SER A CA 1
ATOM 643 C C . SER A 1 84 ? 3.701 2.456 -15.869 1.00 97.81 84 SER A C 1
ATOM 645 O O . SER A 1 84 ? 3.452 2.728 -17.046 1.00 97.81 84 SER A O 1
ATOM 647 N N . GLY A 1 85 ? 4.904 2.055 -15.457 1.00 97.38 85 GLY A N 1
ATOM 648 C CA . GLY A 1 85 ? 6.145 2.226 -16.204 1.00 97.38 85 GLY A CA 1
ATOM 649 C C . GLY A 1 85 ? 6.837 3.532 -15.822 1.00 97.38 85 GLY A C 1
ATOM 650 O O . GLY A 1 85 ? 6.196 4.508 -15.438 1.00 97.38 85 GLY A O 1
ATOM 651 N N . MET A 1 86 ? 8.162 3.554 -15.942 1.00 96.81 86 MET A N 1
ATOM 652 C CA . MET A 1 86 ? 8.987 4.682 -15.531 1.00 96.81 86 MET A CA 1
ATOM 653 C C . MET A 1 86 ? 10.118 4.930 -16.548 1.00 96.81 86 MET A C 1
ATOM 655 O O . MET A 1 86 ? 11.173 4.290 -16.478 1.00 96.81 86 MET A O 1
ATOM 659 N N . PRO A 1 87 ? 9.930 5.873 -17.497 1.00 93.88 87 PRO A N 1
ATOM 660 C CA . PRO A 1 87 ? 10.878 6.114 -18.588 1.00 93.88 87 PRO A CA 1
ATOM 661 C C . PRO A 1 87 ? 12.292 6.495 -18.137 1.00 93.88 87 PRO A C 1
ATOM 663 O O . PRO A 1 87 ? 13.260 6.079 -18.768 1.00 93.88 87 PRO A O 1
ATOM 666 N N . ILE A 1 88 ? 12.426 7.232 -17.027 1.00 92.44 88 ILE A N 1
ATOM 667 C CA . ILE A 1 88 ? 13.726 7.693 -16.508 1.00 92.44 88 ILE A CA 1
ATOM 668 C C . ILE A 1 88 ? 14.667 6.539 -16.123 1.00 92.44 88 ILE A C 1
ATOM 670 O O . ILE A 1 88 ? 15.881 6.675 -16.241 1.00 92.44 88 ILE A O 1
ATOM 674 N N . VAL A 1 89 ? 14.119 5.376 -15.751 1.00 95.62 89 VAL A N 1
ATOM 675 C CA . VAL A 1 89 ? 14.879 4.135 -15.500 1.00 95.62 89 VAL A CA 1
ATOM 676 C C . VAL A 1 89 ? 14.686 3.094 -16.612 1.00 95.62 89 VAL A C 1
ATOM 678 O O . VAL A 1 89 ? 15.039 1.930 -16.447 1.00 95.62 89 VAL A O 1
ATOM 681 N N . LYS A 1 90 ? 14.132 3.503 -17.764 1.00 96.00 90 LYS A N 1
ATOM 682 C CA . LYS A 1 90 ? 13.818 2.642 -18.921 1.00 96.00 90 LYS A CA 1
ATOM 683 C C . LYS A 1 90 ? 12.947 1.425 -18.565 1.00 96.00 90 LYS A C 1
ATOM 685 O O . LYS A 1 90 ? 13.066 0.374 -19.192 1.00 96.00 90 LYS A O 1
ATOM 690 N N . LEU A 1 91 ? 12.062 1.570 -17.579 1.00 97.94 91 LEU A N 1
ATOM 691 C CA . LEU A 1 91 ? 11.139 0.520 -17.153 1.00 97.94 91 LEU A CA 1
ATOM 692 C C . LEU A 1 91 ? 9.806 0.660 -17.893 1.00 97.94 91 LEU A C 1
ATOM 694 O O . LEU A 1 91 ? 9.137 1.690 -17.791 1.00 97.94 91 LEU A O 1
ATOM 698 N N . LYS A 1 92 ? 9.388 -0.377 -18.617 1.00 98.12 92 LYS A N 1
ATOM 699 C CA . LYS A 1 92 ? 8.039 -0.466 -19.187 1.00 98.12 92 LYS A CA 1
ATOM 700 C C . LYS A 1 92 ? 7.045 -0.869 -18.100 1.00 98.12 92 LYS A C 1
ATOM 702 O O . LYS A 1 92 ? 7.400 -1.589 -17.171 1.00 98.12 92 LYS A O 1
ATOM 707 N N . GLY A 1 93 ? 5.789 -0.448 -18.244 1.00 98.00 93 GLY A N 1
ATOM 708 C CA . GLY A 1 93 ? 4.726 -0.841 -17.317 1.00 98.00 93 GLY A CA 1
ATOM 709 C C . GLY A 1 93 ? 4.556 -2.360 -17.257 1.00 98.00 93 GLY A C 1
ATOM 710 O O . GLY A 1 93 ? 4.536 -3.026 -18.295 1.00 98.00 93 GLY A O 1
ATOM 711 N N . LYS A 1 94 ? 4.438 -2.903 -16.045 1.00 97.75 94 LYS A N 1
ATOM 712 C CA . LYS A 1 94 ? 4.249 -4.338 -15.779 1.00 97.75 94 LYS A CA 1
ATOM 713 C C . LYS A 1 94 ? 2.898 -4.576 -15.109 1.00 97.75 94 LYS A C 1
ATOM 715 O O . LYS A 1 94 ? 2.334 -3.662 -14.523 1.00 97.75 94 LYS A O 1
ATOM 720 N N . LYS A 1 95 ? 2.376 -5.801 -15.180 1.00 97.56 95 LYS A N 1
ATOM 721 C CA . LYS A 1 95 ? 1.268 -6.199 -14.301 1.00 97.56 95 LYS A CA 1
ATOM 722 C C . LYS A 1 95 ? 1.794 -6.324 -12.873 1.00 97.56 95 LYS A C 1
ATOM 724 O O . LYS A 1 95 ? 2.884 -6.862 -12.680 1.00 97.56 95 LYS A O 1
ATOM 729 N N . VAL A 1 96 ? 1.043 -5.822 -11.903 1.00 97.50 96 VAL A N 1
ATOM 730 C CA . VAL A 1 96 ? 1.407 -5.856 -10.483 1.00 97.50 96 VAL A CA 1
ATOM 731 C C . VAL A 1 96 ? 0.241 -6.438 -9.693 1.00 97.50 96 VAL A C 1
ATOM 733 O O . VAL A 1 96 ? -0.885 -5.992 -9.855 1.00 97.50 96 VAL A O 1
ATOM 736 N N . SER A 1 97 ? 0.507 -7.401 -8.813 1.00 97.44 97 SER A N 1
ATOM 737 C CA . SER A 1 97 ? -0.456 -7.828 -7.793 1.00 97.44 97 SER A CA 1
ATOM 738 C C . SER A 1 97 ? -0.037 -7.229 -6.453 1.00 97.44 97 SER A C 1
ATOM 740 O O . SER A 1 97 ? 1.098 -7.417 -6.006 1.00 97.44 97 SER A O 1
ATOM 742 N N . VAL A 1 98 ? -0.928 -6.464 -5.826 1.00 97.62 98 VAL A N 1
ATOM 743 C CA . VAL A 1 98 ? -0.751 -5.913 -4.481 1.00 97.62 98 VAL A CA 1
ATOM 744 C C . VAL A 1 98 ? -1.499 -6.804 -3.500 1.00 97.62 98 VAL A C 1
ATOM 746 O O . VAL A 1 98 ? -2.725 -6.835 -3.502 1.00 97.62 98 VAL A O 1
ATOM 749 N N . ILE A 1 99 ? -0.763 -7.490 -2.630 1.00 97.44 99 ILE A N 1
ATOM 750 C CA . ILE A 1 99 ? -1.326 -8.368 -1.599 1.00 97.44 99 ILE A CA 1
ATOM 751 C C . ILE A 1 99 ? -1.103 -7.714 -0.238 1.00 97.44 99 ILE A C 1
ATOM 753 O O . ILE A 1 99 ? 0.042 -7.565 0.203 1.00 97.44 99 ILE A O 1
ATOM 757 N N . ASP A 1 100 ? -2.184 -7.309 0.426 1.00 95.56 100 ASP A N 1
ATOM 758 C CA . ASP A 1 100 ? -2.121 -6.556 1.679 1.00 95.56 100 ASP A CA 1
ATOM 759 C C . ASP A 1 100 ? -3.096 -7.098 2.728 1.00 95.56 100 ASP A C 1
ATOM 761 O O . ASP A 1 100 ? -4.299 -7.181 2.515 1.00 95.56 100 ASP A O 1
ATOM 765 N N . GLU A 1 101 ? -2.572 -7.398 3.913 1.00 94.81 101 GLU A N 1
ATOM 766 C CA . GLU A 1 101 ? -3.323 -7.926 5.057 1.00 94.81 101 GLU A CA 1
ATOM 767 C C . GLU A 1 101 ? -3.979 -6.834 5.905 1.00 94.81 101 GLU A C 1
ATOM 769 O O . GLU A 1 101 ? -4.806 -7.129 6.764 1.00 94.81 101 GLU A O 1
ATOM 774 N N . ARG A 1 102 ? -3.551 -5.576 5.750 1.00 91.62 102 ARG A N 1
ATOM 775 C CA . ARG A 1 102 ? -3.889 -4.486 6.681 1.00 91.62 102 ARG A CA 1
ATOM 776 C C . ARG A 1 102 ? -4.630 -3.325 6.028 1.00 91.62 102 ARG A C 1
ATOM 778 O O . ARG A 1 102 ? -4.903 -2.347 6.735 1.00 91.62 102 ARG A O 1
ATOM 785 N N . SER A 1 103 ? -4.905 -3.419 4.728 1.00 92.62 103 SER A N 1
ATOM 786 C CA . SER A 1 103 ? -5.534 -2.371 3.922 1.00 92.62 103 SER A CA 1
ATOM 787 C C . SER A 1 103 ? -4.835 -1.016 4.069 1.00 92.62 103 SER A C 1
ATOM 789 O O . SER A 1 103 ? -5.423 0.007 4.420 1.00 92.62 103 SER A O 1
ATOM 791 N N . GLU A 1 104 ? -3.513 -1.011 3.882 1.00 92.62 104 GLU A N 1
ATOM 792 C CA . GLU A 1 104 ? -2.661 0.175 3.982 1.00 92.62 104 GLU A CA 1
ATOM 793 C C . GLU A 1 104 ? -2.086 0.630 2.632 1.00 92.62 104 GLU A C 1
ATOM 795 O O . GLU A 1 104 ? -1.821 1.823 2.486 1.00 92.62 104 GLU A O 1
ATOM 800 N N . ILE A 1 105 ? -1.869 -0.272 1.665 1.00 95.44 105 ILE A N 1
ATOM 801 C CA . ILE A 1 105 ? -1.259 0.055 0.365 1.00 95.44 105 ILE A CA 1
ATOM 802 C C . ILE A 1 105 ? -2.282 0.730 -0.553 1.00 95.44 105 ILE A C 1
ATOM 804 O O . ILE A 1 105 ? -2.108 1.888 -0.912 1.00 95.44 105 ILE A O 1
ATOM 808 N N . ALA A 1 106 ? -3.360 0.038 -0.918 1.00 96.25 106 ALA A N 1
ATOM 809 C CA . ALA A 1 106 ? -4.433 0.615 -1.736 1.00 96.25 106 ALA A CA 1
ATOM 810 C C . ALA A 1 106 ? -5.516 1.305 -0.887 1.00 96.25 106 ALA A C 1
ATOM 812 O O . ALA A 1 106 ? -6.274 2.132 -1.401 1.00 96.25 106 ALA A O 1
ATOM 813 N N . ALA A 1 107 ? -5.573 0.961 0.408 1.00 95.38 107 ALA A N 1
ATOM 814 C CA . ALA A 1 107 ? -6.555 1.434 1.382 1.00 95.38 107 ALA A CA 1
ATOM 815 C C . ALA A 1 107 ? -7.997 1.329 0.855 1.00 95.38 107 ALA A C 1
ATOM 817 O O . ALA A 1 107 ? -8.726 2.321 0.816 1.00 95.38 107 ALA A O 1
ATOM 818 N N . CYS A 1 108 ? -8.384 0.144 0.375 1.00 95.50 108 CYS A N 1
ATOM 819 C CA . CYS A 1 108 ? -9.641 -0.034 -0.339 1.00 95.50 108 CYS A CA 1
ATOM 820 C C . CYS A 1 108 ? -10.858 0.278 0.543 1.00 95.50 108 CYS A C 1
ATOM 822 O O . CYS A 1 108 ? -10.931 -0.086 1.716 1.00 95.50 108 CYS A O 1
ATOM 824 N N . PHE A 1 109 ? -11.862 0.910 -0.058 1.00 95.25 109 PHE A N 1
ATOM 825 C CA . PHE A 1 109 ? -13.170 1.126 0.548 1.00 95.25 109 PHE A CA 1
ATOM 826 C C . PHE A 1 109 ? -14.230 0.478 -0.343 1.00 95.25 109 PHE A C 1
ATOM 828 O O . PHE A 1 109 ? -14.333 0.814 -1.520 1.00 95.25 109 PHE A O 1
ATOM 835 N N . ASN A 1 110 ? -14.991 -0.474 0.208 1.00 93.38 110 ASN A N 1
ATOM 836 C CA . ASN A 1 110 ? -15.977 -1.281 -0.525 1.00 93.38 110 ASN A CA 1
ATOM 837 C C . ASN A 1 110 ? -15.419 -1.899 -1.822 1.00 93.38 110 ASN A C 1
ATOM 839 O O . ASN A 1 110 ? -16.043 -1.825 -2.876 1.00 93.38 110 ASN A O 1
ATOM 843 N N . GLY A 1 111 ? -14.214 -2.472 -1.745 1.00 92.12 111 GLY A N 1
ATOM 844 C CA . GLY A 1 111 ? -13.545 -3.113 -2.884 1.00 92.12 111 GLY A CA 1
ATOM 845 C C . GLY A 1 111 ? -12.893 -2.150 -3.880 1.00 92.12 111 GLY A C 1
ATOM 846 O O . GLY A 1 111 ? -12.248 -2.604 -4.817 1.00 92.12 111 GLY A O 1
ATOM 847 N N . VAL A 1 112 ? -13.009 -0.834 -3.677 1.00 95.44 112 VAL A N 1
ATOM 848 C CA . VAL A 1 112 ? -12.425 0.172 -4.571 1.00 95.44 112 VAL A CA 1
ATOM 849 C C . VAL A 1 112 ? -11.151 0.754 -3.950 1.00 95.44 112 VAL A C 1
ATOM 851 O O . VAL A 1 112 ? -11.240 1.353 -2.870 1.00 95.44 112 VAL A O 1
ATOM 854 N N . PRO A 1 113 ? -9.980 0.645 -4.609 1.00 96.12 113 PRO A N 1
ATOM 855 C CA . PRO A 1 113 ? -8.754 1.327 -4.194 1.00 96.12 113 PRO A CA 1
ATOM 856 C C . PRO A 1 113 ? -8.980 2.825 -3.978 1.00 96.12 113 PRO A C 1
ATOM 858 O O . PRO A 1 113 ? -9.640 3.483 -4.778 1.00 96.12 113 PRO A O 1
ATOM 861 N N . GLN A 1 114 ? -8.459 3.365 -2.877 1.00 96.44 114 GLN A N 1
ATOM 862 C CA . GLN A 1 114 ? -8.580 4.791 -2.543 1.00 96.44 114 GLN A CA 1
ATOM 863 C C . GLN A 1 114 ? -7.264 5.544 -2.745 1.00 96.44 114 GLN A C 1
ATOM 865 O O . GLN A 1 114 ? -7.265 6.769 -2.832 1.00 96.44 114 GLN A O 1
ATOM 870 N N . LEU A 1 115 ? -6.148 4.816 -2.814 1.00 96.19 115 LEU A N 1
ATOM 871 C CA . LEU A 1 115 ? -4.831 5.339 -3.147 1.00 96.19 115 LEU A CA 1
ATOM 872 C C . LEU A 1 115 ? -4.359 4.737 -4.468 1.00 96.19 115 LEU A C 1
ATOM 874 O O . LEU A 1 115 ? -4.621 3.569 -4.757 1.00 96.19 115 LEU A O 1
ATOM 878 N N . ASP A 1 116 ? -3.628 5.533 -5.244 1.00 96.38 116 ASP A N 1
ATOM 879 C CA . ASP A 1 116 ? -3.100 5.098 -6.530 1.00 96.38 116 ASP A CA 1
ATOM 880 C C . ASP A 1 116 ? -1.992 4.048 -6.337 1.00 96.38 116 ASP A C 1
ATOM 882 O O . ASP A 1 116 ? -0.992 4.275 -5.642 1.00 96.38 116 ASP A O 1
ATOM 886 N N . VAL A 1 117 ? -2.207 2.888 -6.955 1.00 96.88 117 VAL A N 1
ATOM 887 C CA . VAL A 1 117 ? -1.286 1.744 -7.022 1.00 96.88 117 VAL A CA 1
ATOM 888 C C . VAL A 1 117 ? -0.877 1.426 -8.463 1.00 96.88 117 VAL A C 1
ATOM 890 O O . VAL A 1 117 ? -0.204 0.425 -8.699 1.00 96.88 117 VAL A O 1
ATOM 893 N N . GLY A 1 118 ? -1.243 2.277 -9.423 1.00 97.12 118 GLY A N 1
ATOM 894 C CA . GLY A 1 118 ? -0.942 2.150 -10.844 1.00 97.12 118 GLY A CA 1
ATOM 895 C C . GLY A 1 118 ? -2.035 1.476 -11.679 1.00 97.12 118 GLY A C 1
ATOM 896 O O . GLY A 1 118 ? -2.883 0.737 -11.191 1.00 97.12 118 GLY A O 1
ATOM 897 N N . ILE A 1 119 ? -1.975 1.741 -12.985 1.00 96.50 119 ILE A N 1
ATOM 898 C CA . ILE A 1 119 ? -2.974 1.381 -14.011 1.00 96.50 119 ILE A CA 1
ATOM 899 C C . ILE A 1 119 ? -3.114 -0.132 -14.273 1.00 96.50 119 ILE A C 1
ATOM 901 O O . ILE A 1 119 ? -4.151 -0.581 -14.752 1.00 96.50 119 ILE A O 1
ATOM 905 N N . ARG A 1 120 ? -2.076 -0.927 -14.011 1.00 97.44 120 ARG A N 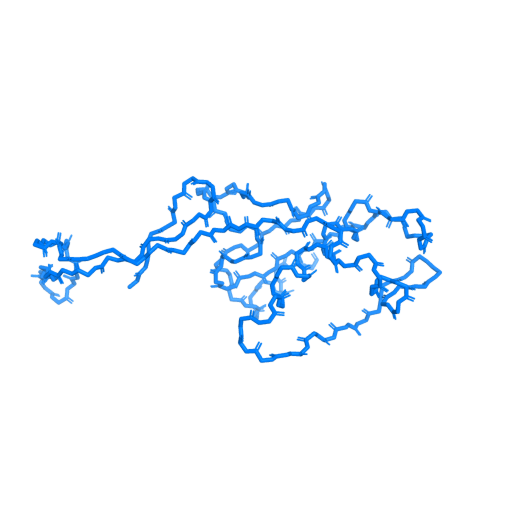1
ATOM 906 C CA . ARG A 1 120 ? -2.002 -2.370 -14.320 1.00 97.44 120 ARG A CA 1
ATOM 907 C C . ARG A 1 120 ? -1.917 -3.208 -13.046 1.00 97.44 120 ARG A C 1
ATOM 909 O O . ARG A 1 120 ? -1.174 -4.191 -13.003 1.00 97.44 120 ARG A O 1
ATOM 916 N N . SER A 1 121 ? -2.608 -2.756 -12.005 1.00 97.31 121 SER A N 1
ATOM 917 C CA . SER A 1 121 ? -2.510 -3.332 -10.671 1.00 97.31 121 SER A CA 1
ATOM 918 C C . SER A 1 121 ? -3.798 -4.028 -10.257 1.00 97.31 121 SER A C 1
ATOM 920 O O . SER A 1 121 ? -4.853 -3.399 -10.219 1.00 97.31 121 SER A O 1
ATOM 922 N N . ASP A 1 122 ? -3.677 -5.295 -9.879 1.00 96.88 122 ASP A N 1
ATOM 923 C CA . ASP A 1 122 ? -4.708 -6.047 -9.172 1.00 96.88 122 ASP A CA 1
ATOM 924 C C . ASP A 1 122 ? -4.453 -5.940 -7.662 1.00 96.88 122 ASP A C 1
ATOM 926 O O . ASP A 1 122 ? -3.301 -5.906 -7.220 1.00 96.88 122 ASP A O 1
ATOM 930 N N . VAL A 1 123 ? -5.510 -5.849 -6.851 1.00 97.44 123 VAL A N 1
ATOM 931 C CA . VAL A 1 123 ? -5.389 -5.652 -5.396 1.00 97.44 123 VAL A CA 1
ATOM 932 C C . VAL A 1 123 ? -6.156 -6.731 -4.641 1.00 97.44 123 VAL A C 1
ATOM 934 O O . VAL A 1 123 ? -7.379 -6.812 -4.723 1.00 97.44 123 VAL A O 1
ATOM 937 N N . LEU A 1 124 ? -5.432 -7.508 -3.839 1.00 97.12 124 LEU A N 1
ATOM 938 C CA . LEU A 1 124 ? -5.968 -8.436 -2.849 1.00 97.12 124 LEU A CA 1
ATOM 939 C C . LEU A 1 124 ? -5.896 -7.771 -1.467 1.00 97.12 124 LEU A C 1
ATOM 941 O O . LEU A 1 124 ? -4.899 -7.884 -0.749 1.00 97.12 124 LEU A O 1
ATOM 945 N N . ASP A 1 125 ? -6.950 -7.024 -1.129 1.00 95.44 125 ASP A N 1
ATOM 946 C CA . ASP A 1 125 ? -7.046 -6.218 0.093 1.00 95.44 125 ASP A CA 1
ATOM 947 C C . ASP A 1 125 ? -7.618 -7.006 1.280 1.00 95.44 125 ASP A C 1
ATOM 949 O O . ASP A 1 125 ? -8.567 -7.774 1.126 1.00 95.44 125 ASP A O 1
ATOM 953 N N . ASN A 1 126 ? -7.054 -6.802 2.475 1.00 93.62 126 ASN A N 1
ATOM 954 C CA . ASN A 1 126 ? -7.293 -7.627 3.669 1.00 93.62 126 ASN A CA 1
ATOM 955 C C . ASN A 1 126 ? -7.121 -9.140 3.409 1.00 93.62 126 ASN A C 1
ATOM 957 O O . ASN A 1 126 ? -7.781 -9.970 4.035 1.00 93.62 126 ASN A O 1
ATOM 961 N N . CYS A 1 127 ? -6.224 -9.502 2.490 1.00 95.31 127 CYS A N 1
ATOM 962 C CA . CYS A 1 127 ? -5.935 -10.880 2.113 1.00 95.31 127 CYS A CA 1
ATOM 963 C C . CYS A 1 127 ? -4.654 -11.357 2.803 1.00 95.31 127 CYS A C 1
ATOM 965 O O . CYS A 1 127 ? -3.640 -10.658 2.780 1.00 95.31 127 CYS A O 1
ATOM 967 N N . LEU A 1 128 ? -4.682 -12.556 3.396 1.00 95.81 128 LEU A N 1
ATOM 968 C CA . LEU A 1 128 ? -3.485 -13.182 3.963 1.00 95.81 128 LEU A CA 1
ATOM 969 C C . LEU A 1 128 ? -2.422 -13.356 2.883 1.00 95.81 128 LEU A C 1
ATOM 971 O O . LEU A 1 128 ? -2.705 -13.905 1.819 1.00 95.81 128 LEU A O 1
ATOM 975 N N . LYS A 1 129 ? -1.176 -12.955 3.169 1.00 93.88 129 LYS A N 1
ATOM 976 C CA . LYS A 1 129 ? -0.094 -12.988 2.169 1.00 93.88 129 LYS A CA 1
ATOM 977 C C . LYS A 1 129 ? 0.085 -14.377 1.572 1.00 93.88 129 LYS A C 1
ATOM 979 O O . LYS A 1 129 ? 0.264 -14.501 0.366 1.00 93.88 129 LYS A O 1
ATOM 984 N N . LYS A 1 130 ? 0.025 -15.415 2.413 1.00 95.44 130 LYS A N 1
ATOM 985 C CA . LYS A 1 130 ? 0.148 -16.813 1.976 1.00 95.44 130 LYS A CA 1
ATOM 986 C C . LYS A 1 130 ? -0.896 -17.193 0.920 1.00 95.44 130 LYS A C 1
ATOM 988 O O . LYS A 1 130 ? -0.543 -17.823 -0.067 1.00 95.44 130 LYS A O 1
ATOM 993 N N . ASP A 1 131 ? -2.139 -16.766 1.108 1.00 96.12 131 ASP A N 1
ATOM 994 C CA . ASP A 1 131 ? -3.261 -17.150 0.257 1.00 96.12 131 ASP A CA 1
ATOM 995 C C . ASP A 1 131 ? -3.256 -16.276 -1.000 1.00 96.12 131 ASP A C 1
ATOM 997 O O . ASP A 1 131 ? -3.329 -16.783 -2.117 1.00 96.12 131 ASP A O 1
ATOM 1001 N N . GLY A 1 132 ? -3.024 -14.971 -0.836 1.00 94.88 132 GLY A N 1
ATOM 1002 C CA . GLY A 1 132 ? -2.906 -14.039 -1.950 1.00 94.88 132 GLY A CA 1
ATOM 1003 C C . GLY A 1 132 ? -1.757 -14.376 -2.900 1.00 94.88 132 GLY A C 1
ATOM 1004 O O . GLY A 1 132 ? -1.922 -14.248 -4.109 1.00 94.88 132 GLY A O 1
ATOM 1005 N N . MET A 1 133 ? -0.617 -14.868 -2.400 1.00 93.75 133 MET A N 1
ATOM 1006 C CA . MET A 1 133 ? 0.497 -15.294 -3.259 1.00 93.75 133 MET A CA 1
ATOM 1007 C C . MET A 1 133 ? 0.117 -16.486 -4.147 1.00 93.75 133 MET A C 1
ATOM 1009 O O . MET A 1 133 ? 0.539 -16.532 -5.297 1.00 93.75 133 MET A O 1
ATOM 1013 N N . ILE A 1 134 ? -0.710 -17.409 -3.649 1.00 94.19 134 ILE A N 1
ATOM 1014 C CA . ILE A 1 134 ? -1.234 -18.544 -4.427 1.00 94.19 134 ILE A CA 1
ATOM 1015 C C . ILE A 1 134 ? -2.313 -18.083 -5.417 1.00 94.19 134 ILE A C 1
ATOM 1017 O O . ILE A 1 134 ? -2.429 -18.631 -6.505 1.00 94.19 134 ILE A O 1
ATOM 1021 N N . MET A 1 135 ? -3.104 -17.067 -5.071 1.00 93.19 135 MET A N 1
ATOM 1022 C CA . MET A 1 135 ? -4.120 -16.510 -5.974 1.00 93.19 135 MET A CA 1
ATOM 1023 C C . MET A 1 135 ? -3.524 -15.661 -7.107 1.00 93.19 135 MET A C 1
ATOM 1025 O O . MET A 1 135 ? -4.176 -15.476 -8.128 1.00 93.19 135 MET A O 1
ATOM 1029 N N . SER A 1 136 ? -2.313 -15.128 -6.922 1.00 85.50 136 SER A N 1
ATOM 1030 C CA . SER A 1 136 ? -1.657 -14.178 -7.840 1.00 85.50 136 SER A CA 1
ATOM 1031 C C . SER A 1 136 ? -0.851 -14.840 -8.968 1.00 85.50 136 SER A C 1
ATOM 1033 O O . SER A 1 136 ? 0.066 -14.208 -9.497 1.00 85.50 136 SER A O 1
ATOM 1035 N N . ILE A 1 137 ? -1.138 -16.108 -9.280 1.00 56.78 137 ILE A N 1
ATOM 1036 C CA . ILE A 1 137 ? -0.426 -16.913 -10.289 1.00 56.78 137 ILE A CA 1
ATOM 1037 C C . ILE A 1 137 ? -0.840 -16.507 -11.707 1.00 56.78 137 ILE A C 1
ATOM 1039 O O . ILE A 1 137 ? -2.058 -16.375 -11.957 1.00 56.78 137 ILE A O 1
#

Radius of gyration: 18.01 Å; chains: 1; bounding box: 44×29×45 Å

InterPro domains:
  IPR027417 P-loop containing nucleoside triphosphate hydrolase [G3DSA:3.40.50.300] (45-135)
  IPR027417 P-loop containing nucleoside triphosphate hydrolase [SSF52540] (3-93)
  IPR045735 Stage III sporulation protein AA, AAA+ ATPase domain [PF19568] (1-137)